Protein AF-A0A958IWB9-F1 (afdb_monomer)

Structure (mmCIF, N/CA/C/O backbone):
data_AF-A0A958IWB9-F1
#
_entry.id   AF-A0A958IWB9-F1
#
loop_
_atom_site.group_PDB
_atom_site.id
_atom_site.type_symbol
_atom_site.label_atom_id
_atom_site.label_alt_id
_atom_site.label_comp_id
_atom_site.label_asym_id
_atom_site.label_entity_id
_atom_site.label_seq_id
_atom_site.pdbx_PDB_ins_code
_atom_site.Cartn_x
_atom_site.Cartn_y
_atom_site.Cartn_z
_atom_site.occupancy
_atom_site.B_iso_or_equiv
_atom_site.auth_seq_id
_atom_site.auth_comp_id
_atom_site.auth_asym_id
_atom_site.auth_atom_id
_atom_site.pdbx_PDB_model_num
ATOM 1 N N . MET A 1 1 ? 7.717 -2.283 25.792 1.00 65.19 1 MET A N 1
ATOM 2 C CA . MET A 1 1 ? 6.869 -2.084 24.599 1.00 65.19 1 MET A CA 1
ATOM 3 C C . MET A 1 1 ? 7.085 -0.642 24.181 1.00 65.19 1 MET A C 1
ATOM 5 O O . MET A 1 1 ? 7.100 0.193 25.074 1.00 65.19 1 MET A O 1
ATOM 9 N N . ARG A 1 2 ? 7.422 -0.373 22.916 1.00 82.81 2 ARG A N 1
ATOM 10 C CA . ARG A 1 2 ? 7.610 0.998 22.418 1.00 82.81 2 ARG A CA 1
ATOM 11 C C . ARG A 1 2 ? 6.260 1.509 21.929 1.00 82.81 2 ARG A C 1
ATOM 13 O O . ARG A 1 2 ? 5.581 0.776 21.211 1.00 82.81 2 ARG A O 1
ATOM 20 N N . ASP A 1 3 ? 5.914 2.727 22.316 1.00 85.62 3 ASP A N 1
ATOM 21 C CA . ASP A 1 3 ? 4.745 3.428 21.796 1.00 85.62 3 ASP A CA 1
ATOM 22 C C . ASP A 1 3 ? 5.105 4.096 20.464 1.00 85.62 3 ASP A C 1
ATOM 24 O O . ASP A 1 3 ? 6.239 4.537 20.276 1.00 85.62 3 ASP A O 1
ATOM 28 N N . PHE A 1 4 ? 4.152 4.110 19.533 1.00 86.44 4 PHE A N 1
ATOM 29 C CA . PHE A 1 4 ? 4.299 4.729 18.217 1.00 86.44 4 PHE A CA 1
ATOM 30 C C . PHE A 1 4 ? 3.478 6.021 18.175 1.00 86.44 4 PHE A C 1
ATOM 32 O O . PHE A 1 4 ? 2.294 6.022 18.525 1.00 86.44 4 PHE A O 1
ATOM 39 N N . GLU A 1 5 ? 4.077 7.102 17.692 1.00 87.50 5 GLU A N 1
ATOM 40 C CA . GLU A 1 5 ? 3.486 8.435 17.617 1.00 87.50 5 GLU A CA 1
ATOM 41 C C . GLU A 1 5 ? 3.018 8.768 16.188 1.00 87.50 5 GLU A C 1
ATOM 43 O O . GLU A 1 5 ? 3.758 8.639 15.208 1.00 87.50 5 GLU A O 1
ATOM 48 N N . LEU A 1 6 ? 1.763 9.217 16.053 1.00 84.81 6 LEU A N 1
ATOM 49 C CA . LEU A 1 6 ? 1.197 9.641 14.768 1.00 84.81 6 LEU A CA 1
ATOM 50 C C . LEU A 1 6 ? 1.932 10.885 14.249 1.00 84.81 6 LEU A C 1
ATOM 52 O O . LEU A 1 6 ? 2.032 11.890 14.946 1.00 84.81 6 LEU A O 1
ATOM 56 N N . GLY A 1 7 ? 2.381 10.839 12.997 1.00 84.19 7 GLY A N 1
ATOM 57 C CA . GLY A 1 7 ? 3.139 11.914 12.354 1.00 84.19 7 GLY A CA 1
ATOM 58 C C . GLY A 1 7 ? 4.653 11.818 12.552 1.00 84.19 7 GLY A C 1
ATOM 59 O O . GLY A 1 7 ? 5.385 12.425 11.769 1.00 84.19 7 GLY A O 1
ATOM 60 N N . GLU A 1 8 ? 5.119 11.025 13.521 1.00 86.31 8 GLU A N 1
ATOM 61 C CA . GLU A 1 8 ? 6.544 10.782 13.773 1.00 86.31 8 GLU A CA 1
ATOM 62 C C . GLU A 1 8 ? 6.952 9.352 13.406 1.00 86.31 8 GLU A C 1
ATOM 64 O O . GLU A 1 8 ? 7.858 9.185 12.593 1.00 86.31 8 GLU A O 1
ATOM 69 N N . ASP A 1 9 ? 6.254 8.327 13.901 1.00 87.75 9 ASP A N 1
ATOM 70 C CA . ASP A 1 9 ? 6.571 6.925 13.596 1.00 87.75 9 ASP A CA 1
ATOM 71 C C . ASP A 1 9 ? 5.682 6.324 12.493 1.00 87.75 9 ASP A C 1
ATOM 73 O O . ASP A 1 9 ? 6.069 5.356 11.837 1.00 87.75 9 ASP A O 1
ATOM 77 N N . TYR A 1 10 ? 4.483 6.869 12.270 1.00 87.75 10 TYR A N 1
ATOM 78 C CA . TYR A 1 10 ? 3.579 6.415 11.209 1.00 87.75 10 TYR A CA 1
ATOM 79 C C . TYR A 1 10 ? 2.617 7.509 10.739 1.00 87.75 10 TYR A C 1
ATOM 81 O O . TYR A 1 10 ? 2.335 8.475 11.447 1.00 87.75 10 TYR A O 1
ATOM 89 N N . LEU A 1 11 ? 2.086 7.333 9.532 1.00 86.69 11 LEU A N 1
ATOM 90 C CA . LEU A 1 11 ? 1.002 8.122 8.954 1.00 86.69 11 LEU A CA 1
ATOM 91 C C . LEU A 1 11 ? -0.230 7.241 8.764 1.00 86.69 11 LEU A C 1
ATOM 93 O O . LEU A 1 11 ? -0.119 6.038 8.530 1.00 86.69 11 LEU A O 1
ATOM 97 N N . LEU A 1 12 ? -1.407 7.854 8.845 1.00 82.25 12 LEU A N 1
ATOM 98 C CA . LEU A 1 12 ? -2.696 7.202 8.651 1.00 82.25 12 LEU A CA 1
ATOM 99 C C . LEU A 1 12 ? -3.375 7.828 7.431 1.00 82.25 12 LEU A C 1
ATOM 101 O O . LEU A 1 12 ? -3.610 9.036 7.431 1.00 82.25 12 LEU A O 1
ATOM 105 N N . PHE A 1 13 ? -3.712 7.029 6.420 1.00 71.00 13 PHE A N 1
ATOM 106 C CA . PHE A 1 13 ? -4.589 7.481 5.338 1.00 71.00 13 PHE A CA 1
ATOM 107 C C . PHE A 1 13 ? -6.010 7.576 5.906 1.00 71.00 13 PHE A C 1
ATOM 109 O O . PHE A 1 13 ? -6.639 6.562 6.223 1.00 71.00 13 PHE A O 1
ATOM 116 N N . LYS A 1 14 ? -6.496 8.803 6.115 1.00 60.31 14 LYS A N 1
ATOM 117 C CA . LYS A 1 14 ? -7.750 9.095 6.823 1.00 60.31 14 LYS A CA 1
ATOM 118 C C . LYS A 1 14 ? -8.952 8.995 5.882 1.00 60.31 14 LYS A C 1
ATOM 120 O O . LYS A 1 14 ? -9.718 9.942 5.745 1.00 60.31 14 LYS A O 1
ATOM 125 N N . SER A 1 15 ? -9.181 7.826 5.295 1.00 54.03 15 SER A N 1
ATOM 126 C CA . SER A 1 15 ? -10.362 7.610 4.453 1.00 54.03 15 SER A CA 1
ATOM 127 C C . SER A 1 15 ? -11.529 6.986 5.231 1.00 54.03 15 SER A C 1
ATOM 129 O O . SER A 1 15 ? -12.014 5.924 4.859 1.00 54.03 15 SER A O 1
ATOM 131 N N . GLY A 1 16 ? -12.027 7.645 6.290 1.00 53.59 16 GLY A N 1
ATOM 132 C CA . GLY A 1 16 ? -13.349 7.331 6.860 1.00 53.59 16 GLY A CA 1
ATOM 133 C C . GLY A 1 16 ? -13.518 7.404 8.383 1.00 53.59 16 GLY A C 1
ATOM 134 O O . GLY A 1 16 ? -12.778 8.097 9.078 1.00 53.59 16 GLY A O 1
ATOM 135 N N . ALA A 1 17 ? -14.575 6.747 8.885 1.00 52.69 17 ALA A N 1
ATOM 136 C CA . ALA A 1 17 ? -14.972 6.749 10.298 1.00 52.69 17 ALA A CA 1
ATOM 137 C C . ALA A 1 17 ? -13.906 6.102 11.200 1.00 52.69 17 ALA A C 1
ATOM 139 O O . ALA A 1 17 ? -13.090 5.312 10.732 1.00 52.69 17 ALA A O 1
ATOM 140 N N . GLN A 1 18 ? -13.938 6.423 12.501 1.00 55.22 18 GLN A N 1
ATOM 141 C CA . GLN A 1 18 ? -12.989 5.923 13.501 1.00 55.22 18 GLN A CA 1
ATOM 142 C C . GLN A 1 18 ? -12.733 4.419 13.336 1.00 55.22 18 GLN A C 1
ATOM 144 O O . GLN A 1 18 ? -13.608 3.592 13.596 1.00 55.22 18 GLN A O 1
ATOM 149 N N . THR A 1 19 ? -11.512 4.065 12.937 1.00 59.72 19 THR A N 1
ATOM 150 C CA . THR A 1 19 ? -11.104 2.670 12.804 1.0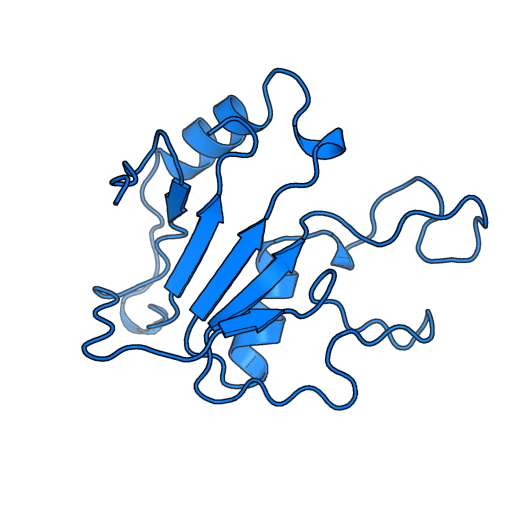0 59.72 19 THR A CA 1
ATOM 151 C C . THR A 1 19 ? -10.755 2.121 14.179 1.00 59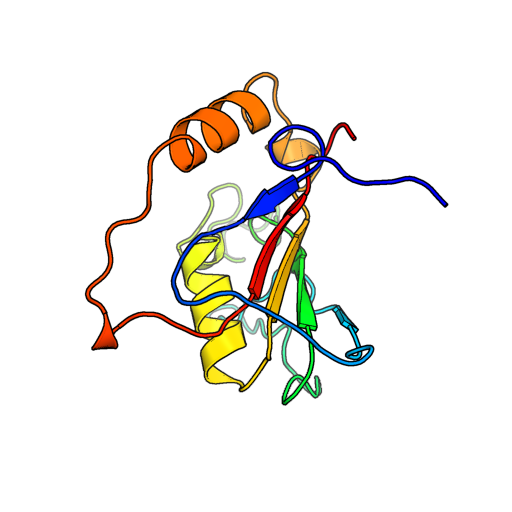.72 19 THR A C 1
ATOM 153 O O . THR A 1 19 ? -9.612 2.163 14.627 1.00 59.72 19 THR A O 1
ATOM 156 N N . TYR A 1 20 ? -11.772 1.651 14.895 1.00 65.44 20 TYR A N 1
ATOM 157 C CA . TYR A 1 20 ? -11.582 0.885 16.116 1.00 65.44 20 TYR A CA 1
ATOM 158 C C . TYR A 1 20 ? -11.583 -0.601 15.773 1.00 65.44 20 TYR A C 1
ATOM 160 O O . TYR A 1 20 ? -12.583 -1.137 15.300 1.00 65.44 20 TYR A O 1
ATOM 168 N N . VAL A 1 21 ? -10.455 -1.261 16.022 1.00 66.94 21 VAL A N 1
ATOM 169 C CA . VAL A 1 21 ? -10.337 -2.713 15.906 1.00 66.94 21 VAL A CA 1
ATOM 170 C C . VAL A 1 21 ? -10.389 -3.280 17.332 1.00 66.94 21 VAL A C 1
ATOM 172 O O . VAL A 1 21 ? -9.388 -3.221 18.045 1.00 66.94 21 VAL A O 1
ATOM 175 N N . PRO A 1 22 ? -11.552 -3.775 17.797 1.00 67.50 22 PRO A N 1
ATOM 176 C CA . PRO A 1 22 ? -11.782 -4.114 19.207 1.00 67.50 22 PRO A CA 1
ATOM 177 C C . PRO A 1 22 ? -11.006 -5.340 19.695 1.00 67.50 22 PRO A C 1
ATOM 179 O O . PRO A 1 22 ? -10.988 -5.623 20.892 1.00 67.50 22 PRO A O 1
ATOM 182 N N . GLN A 1 23 ? -10.430 -6.114 18.778 1.00 81.38 23 GLN A N 1
ATOM 183 C CA . GLN A 1 23 ? -9.782 -7.389 19.057 1.00 81.38 23 GLN A CA 1
ATOM 184 C C . GLN A 1 23 ? -8.509 -7.522 18.217 1.00 81.38 23 GLN A C 1
ATOM 186 O O . GLN A 1 23 ? -8.446 -6.945 17.133 1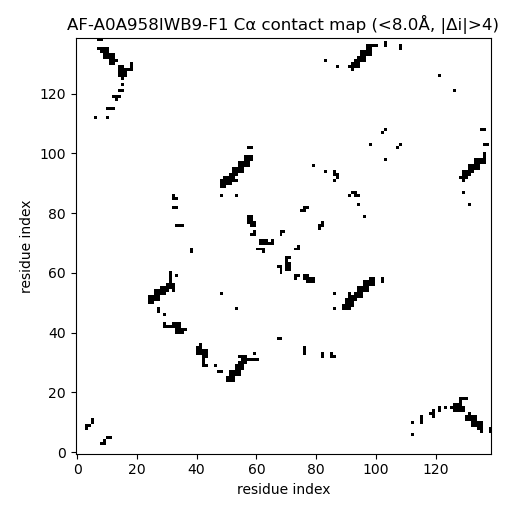.00 81.38 23 GLN A O 1
ATOM 191 N N . PRO A 1 24 ? -7.502 -8.289 18.665 1.00 87.12 24 PRO A N 1
ATOM 192 C CA . PRO A 1 24 ? -6.341 -8.588 17.838 1.00 87.12 24 PRO A CA 1
ATOM 193 C C . PRO A 1 24 ? -6.760 -9.206 16.499 1.00 87.12 24 PRO A C 1
ATOM 195 O O . PRO A 1 24 ? -7.470 -10.211 16.465 1.00 87.12 24 PRO A O 1
ATOM 198 N N . VAL A 1 25 ? -6.301 -8.611 15.400 1.00 88.69 25 VAL A N 1
ATOM 199 C CA . VAL A 1 25 ? -6.545 -9.098 14.038 1.00 88.69 25 VAL A CA 1
ATOM 200 C C . VAL A 1 25 ? -5.253 -9.709 13.495 1.00 88.69 25 VAL A C 1
ATOM 202 O O . VAL A 1 25 ? -4.184 -9.135 13.710 1.00 88.69 25 VAL A O 1
ATOM 205 N N . PRO A 1 26 ? -5.303 -10.856 12.794 1.00 94.50 26 PRO A N 1
ATOM 206 C CA . PRO A 1 26 ? -4.115 -11.430 12.179 1.00 94.50 26 PRO A CA 1
ATOM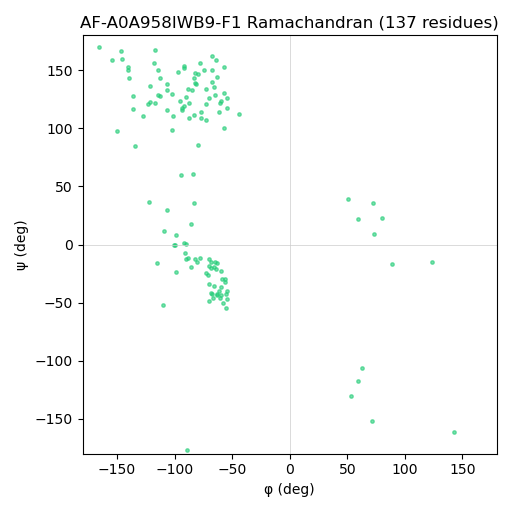 207 C C . PRO A 1 26 ? -3.523 -10.512 11.106 1.00 94.50 26 PRO A C 1
ATOM 209 O O . PRO A 1 26 ? -4.249 -9.883 10.334 1.00 94.50 26 PRO A O 1
ATOM 212 N N . LEU A 1 27 ? -2.195 -10.500 11.018 1.00 95.44 27 LEU A N 1
ATOM 213 C CA . LEU A 1 27 ? -1.463 -9.841 9.941 1.00 95.44 27 LEU A CA 1
ATOM 214 C C . LEU A 1 27 ? -1.089 -10.871 8.873 1.00 95.44 27 LEU A C 1
ATOM 216 O O . LEU A 1 27 ? -0.835 -12.038 9.179 1.00 95.44 27 LEU A O 1
ATOM 220 N N . VAL A 1 28 ? -1.031 -10.434 7.620 1.00 97.06 28 VAL A N 1
ATOM 221 C CA . VAL A 1 28 ? -0.560 -11.247 6.500 1.00 97.06 28 VAL A CA 1
ATOM 222 C C . VAL A 1 28 ? 0.360 -10.419 5.616 1.00 97.06 28 VAL A C 1
ATOM 224 O O . VAL A 1 28 ? 0.009 -9.314 5.217 1.00 97.06 28 VAL A O 1
ATOM 227 N N . PHE A 1 29 ? 1.550 -10.937 5.329 1.00 97.56 29 PHE A N 1
ATOM 228 C CA . PHE A 1 29 ? 2.518 -10.255 4.478 1.00 97.56 29 PHE A CA 1
ATOM 229 C C . PHE A 1 29 ? 2.311 -10.656 3.014 1.00 97.56 29 PHE A C 1
ATOM 231 O O . PHE A 1 29 ? 2.274 -11.845 2.707 1.00 97.56 29 PHE A O 1
ATOM 238 N N . ALA A 1 30 ? 2.165 -9.666 2.135 1.00 97.31 30 ALA A N 1
ATOM 239 C CA . ALA A 1 30 ? 1.821 -9.833 0.725 1.00 97.31 30 ALA A CA 1
ATOM 240 C C . ALA A 1 30 ? 2.881 -9.219 -0.202 1.00 97.31 30 ALA A C 1
ATOM 242 O O . ALA A 1 30 ? 2.524 -8.612 -1.202 1.00 97.31 30 ALA A O 1
ATOM 243 N N . GLY A 1 31 ? 4.172 -9.295 0.139 1.00 95.75 31 GLY A N 1
ATOM 244 C CA . GLY A 1 31 ? 5.240 -8.798 -0.737 1.00 95.75 31 GLY A CA 1
ATOM 245 C C . GLY A 1 31 ? 5.090 -7.307 -1.050 1.00 95.75 31 GLY A C 1
ATOM 246 O O . GLY A 1 31 ? 5.126 -6.477 -0.142 1.00 95.75 31 GLY A O 1
ATOM 247 N N . TYR A 1 32 ? 4.899 -6.967 -2.325 1.00 95.38 32 TYR A N 1
ATOM 248 C CA . TYR A 1 32 ? 4.623 -5.602 -2.786 1.00 95.38 32 TYR A CA 1
ATOM 249 C C . TYR A 1 32 ? 3.127 -5.270 -2.846 1.00 95.38 32 TYR A C 1
ATOM 251 O O . TYR A 1 32 ? 2.765 -4.114 -3.056 1.00 95.38 32 TYR A O 1
ATOM 259 N N . GLY A 1 33 ? 2.251 -6.248 -2.625 1.00 96.44 33 GLY A N 1
ATOM 260 C CA . GLY A 1 33 ? 0.805 -6.098 -2.673 1.00 96.44 33 GLY A CA 1
ATOM 261 C C . GLY A 1 33 ? 0.288 -5.937 -4.098 1.00 96.44 33 GLY A C 1
ATOM 262 O O . GLY A 1 33 ? -0.664 -5.186 -4.294 1.00 96.44 33 GLY A O 1
ATOM 263 N N . ILE A 1 34 ? 0.900 -6.611 -5.079 1.00 96.75 34 ILE A N 1
ATOM 264 C CA . ILE A 1 34 ? 0.623 -6.428 -6.512 1.00 96.75 34 ILE A CA 1
ATOM 265 C C . ILE A 1 34 ? -0.040 -7.668 -7.125 1.00 96.75 34 ILE A C 1
ATOM 267 O O . ILE A 1 34 ? 0.306 -8.807 -6.811 1.00 96.75 34 ILE A O 1
ATOM 271 N N . VAL A 1 35 ? -0.973 -7.430 -8.052 1.00 96.31 35 VAL A N 1
ATOM 272 C CA . VAL A 1 35 ? -1.430 -8.419 -9.038 1.00 96.31 35 VAL A CA 1
ATOM 273 C C . VAL A 1 35 ? -1.325 -7.794 -10.420 1.00 96.31 35 VAL A C 1
ATOM 275 O O . VAL A 1 35 ? -2.086 -6.881 -10.729 1.00 96.31 35 VAL A O 1
ATOM 278 N N . ALA A 1 36 ? -0.391 -8.302 -11.218 1.00 94.69 36 ALA A N 1
ATOM 279 C CA . ALA A 1 36 ? -0.082 -7.853 -12.566 1.00 94.69 36 ALA A CA 1
ATOM 280 C C . ALA A 1 36 ? 0.058 -9.080 -13.488 1.00 94.69 36 ALA A C 1
ATOM 282 O O . ALA A 1 36 ? 1.160 -9.615 -13.655 1.00 94.69 36 ALA A O 1
ATOM 283 N N . PRO A 1 37 ? -1.059 -9.595 -14.037 1.00 93.19 37 PRO A N 1
ATOM 284 C CA . PRO A 1 37 ? -1.055 -10.796 -14.873 1.00 93.19 37 PRO A CA 1
ATOM 285 C C . PRO A 1 37 ? -0.170 -10.673 -16.120 1.00 93.19 37 PRO A C 1
ATOM 287 O O . PRO A 1 37 ? 0.388 -11.666 -16.572 1.00 93.19 37 PRO A O 1
ATOM 290 N N . GLU A 1 38 ? -0.008 -9.463 -16.658 1.00 91.75 38 GLU A N 1
ATOM 291 C CA . GLU A 1 38 ? 0.876 -9.167 -17.788 1.00 91.75 38 GLU A CA 1
ATOM 292 C C . GLU A 1 38 ? 2.365 -9.400 -17.485 1.00 91.75 38 GLU A C 1
ATOM 294 O O . GLU 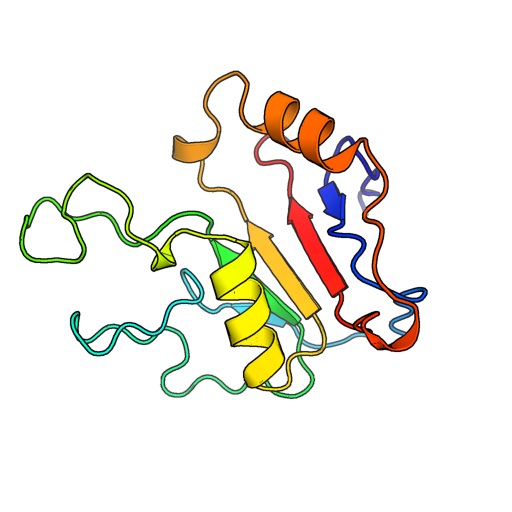A 1 38 ? 3.143 -9.603 -18.414 1.00 91.75 38 GLU A O 1
ATOM 299 N N . PHE A 1 39 ? 2.745 -9.417 -16.203 1.00 91.56 39 PHE A N 1
ATOM 300 C CA . PHE A 1 39 ? 4.101 -9.706 -15.730 1.00 91.56 39 PHE A CA 1
ATOM 301 C C . PHE A 1 39 ? 4.206 -11.068 -15.028 1.00 91.56 39 PHE A C 1
ATOM 303 O O . PHE A 1 39 ? 5.208 -11.326 -14.366 1.00 91.56 39 PHE A O 1
ATOM 310 N N . ASP A 1 40 ? 3.175 -11.918 -15.132 1.00 92.25 40 ASP A N 1
ATOM 311 C CA . ASP A 1 40 ? 3.075 -13.192 -14.400 1.00 92.25 40 ASP A CA 1
ATOM 312 C C . ASP A 1 40 ? 3.325 -13.023 -12.886 1.00 92.25 40 ASP A C 1
ATOM 314 O O . ASP A 1 40 ? 4.000 -13.818 -12.231 1.00 92.25 40 ASP A O 1
ATOM 318 N N . TYR A 1 41 ? 2.809 -11.925 -12.320 1.00 94.44 41 TYR A N 1
ATOM 319 C CA . TYR A 1 41 ? 3.094 -11.520 -10.947 1.00 94.44 41 TYR A CA 1
ATOM 320 C C . TYR A 1 41 ? 1.818 -11.427 -10.108 1.00 94.44 41 TYR A C 1
ATOM 322 O O . TYR A 1 41 ? 0.892 -10.675 -10.423 1.00 94.44 41 TYR A O 1
ATOM 330 N N . ASN A 1 42 ? 1.760 -12.169 -9.002 1.00 96.50 42 ASN A N 1
ATOM 331 C CA . ASN A 1 42 ? 0.619 -12.156 -8.089 1.00 96.50 42 ASN A CA 1
ATOM 332 C C . ASN A 1 42 ? 1.051 -12.453 -6.646 1.00 96.50 42 ASN A C 1
ATOM 334 O O . ASN A 1 42 ? 1.133 -13.611 -6.239 1.00 96.50 42 ASN A O 1
ATOM 338 N N . ASP A 1 43 ? 1.238 -11.404 -5.845 1.00 97.62 43 ASP A N 1
ATOM 339 C CA . ASP A 1 43 ? 1.577 -11.522 -4.418 1.00 97.62 43 ASP A CA 1
ATOM 340 C C . ASP A 1 43 ? 0.458 -12.149 -3.571 1.00 97.62 43 ASP A C 1
ATOM 342 O O . ASP A 1 43 ? 0.685 -12.618 -2.457 1.00 97.62 43 ASP A O 1
ATOM 346 N N . TYR A 1 44 ? -0.773 -12.140 -4.081 1.00 96.94 44 TYR A N 1
ATOM 347 C CA . TYR A 1 44 ? -1.933 -12.702 -3.396 1.00 96.94 44 TYR A CA 1
ATOM 348 C C . TYR A 1 44 ? -2.183 -14.164 -3.777 1.00 96.94 44 TYR A C 1
ATOM 350 O O . TYR A 1 44 ? -3.156 -14.766 -3.310 1.00 96.94 44 TYR A O 1
ATOM 358 N N . GLN A 1 45 ? -1.340 -14.753 -4.630 1.00 95.81 45 GLN A N 1
ATOM 359 C CA . GLN A 1 45 ? -1.475 -16.145 -5.029 1.00 95.81 45 GLN A CA 1
ATOM 360 C C . GLN A 1 45 ? -1.370 -17.045 -3.793 1.00 95.81 45 GLN A C 1
ATOM 362 O O . GLN A 1 45 ? -0.375 -17.032 -3.074 1.00 95.81 45 GLN A O 1
ATOM 367 N N . ASN A 1 46 ? -2.412 -17.843 -3.551 1.00 94.25 46 ASN A N 1
ATOM 368 C CA . ASN A 1 46 ? -2.522 -18.731 -2.387 1.00 94.25 46 ASN A CA 1
ATOM 369 C C . ASN A 1 46 ? -2.468 -18.005 -1.022 1.00 94.25 46 ASN A C 1
ATOM 371 O O . ASN A 1 46 ? -2.170 -18.632 -0.004 1.00 94.25 46 ASN A O 1
ATOM 375 N N . LEU A 1 47 ? -2.785 -16.704 -0.979 1.00 96.00 47 LEU A N 1
ATOM 376 C CA . LEU A 1 47 ? -2.760 -15.894 0.237 1.00 96.00 47 LEU A CA 1
ATOM 377 C C . LEU A 1 47 ? -4.179 -15.584 0.734 1.00 96.00 47 LEU A C 1
ATOM 379 O O . LEU A 1 47 ? -4.945 -14.871 0.088 1.00 96.00 47 LEU A O 1
ATOM 383 N N . ALA A 1 48 ? -4.534 -16.088 1.918 1.00 95.25 48 ALA A N 1
ATOM 384 C CA . ALA A 1 48 ? -5.820 -15.793 2.550 1.00 95.25 48 ALA A CA 1
ATOM 385 C C . ALA A 1 48 ? -5.765 -14.452 3.299 1.00 95.25 48 ALA A C 1
ATOM 387 O O . ALA A 1 48 ? -5.099 -14.361 4.338 1.00 95.25 48 ALA A O 1
ATOM 388 N N . VAL A 1 49 ? -6.481 -13.443 2.796 1.00 95.62 49 VAL A N 1
ATOM 389 C CA . VAL A 1 49 ? -6.435 -12.053 3.298 1.00 95.62 49 VAL A CA 1
ATOM 390 C C . VAL A 1 49 ? -7.739 -11.546 3.914 1.00 95.62 49 VAL A C 1
ATOM 392 O O . VAL A 1 49 ? -7.717 -10.549 4.634 1.00 95.62 49 VAL A O 1
ATOM 395 N N . GLU A 1 50 ? -8.855 -12.228 3.664 1.00 94.25 50 GLU A N 1
ATOM 396 C CA . GLU A 1 50 ? -10.162 -11.844 4.194 1.00 94.25 50 GLU A CA 1
ATOM 397 C C . GLU A 1 50 ? -10.129 -11.770 5.726 1.00 94.25 50 GLU A C 1
ATOM 399 O O . GLU A 1 50 ? -9.619 -12.674 6.397 1.00 94.25 50 GLU A O 1
ATOM 404 N N . GLY A 1 51 ? -10.629 -10.667 6.284 1.00 91.44 51 GLY A N 1
ATOM 405 C CA . GLY A 1 51 ? -10.670 -10.462 7.731 1.00 91.44 51 GLY A CA 1
ATOM 406 C C . GLY A 1 51 ? -9.312 -10.157 8.379 1.00 91.44 51 GLY A C 1
ATOM 407 O O . GLY A 1 51 ? -9.221 -10.170 9.604 1.00 91.44 51 GLY A O 1
ATOM 408 N N . LYS A 1 52 ? -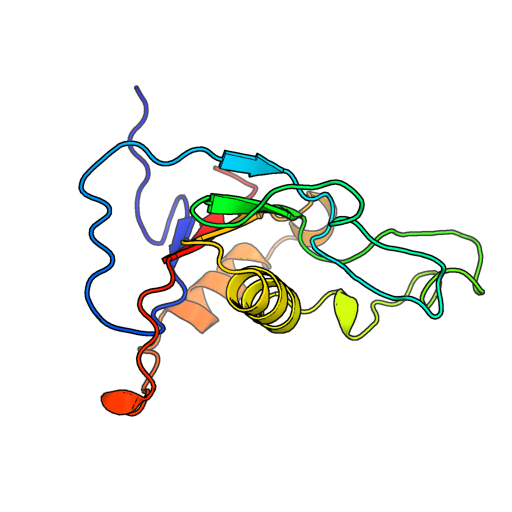8.249 -9.910 7.600 1.00 94.19 52 LYS A N 1
ATOM 409 C CA . LYS A 1 52 ? -6.882 -9.675 8.106 1.00 94.19 52 LYS A CA 1
ATOM 410 C C . LYS A 1 52 ? -6.368 -8.278 7.782 1.00 94.19 52 LYS A C 1
ATOM 412 O O . LYS A 1 52 ? -6.933 -7.571 6.950 1.00 94.19 52 LYS A O 1
ATOM 417 N N . ILE A 1 53 ? -5.264 -7.897 8.420 1.00 93.31 53 ILE A N 1
ATOM 418 C CA . ILE A 1 53 ? -4.481 -6.716 8.047 1.00 93.31 53 ILE A CA 1
ATOM 419 C C . ILE A 1 53 ? -3.394 -7.154 7.064 1.00 93.31 53 ILE A C 1
ATOM 421 O O . ILE A 1 53 ? -2.547 -7.984 7.398 1.00 93.31 53 ILE A O 1
ATOM 425 N N . VAL A 1 54 ? -3.413 -6.607 5.851 1.00 96.62 54 VAL A N 1
ATOM 426 C CA . VAL A 1 54 ? -2.398 -6.900 4.831 1.00 96.62 54 VAL A CA 1
ATOM 427 C C . VAL A 1 54 ? -1.189 -5.995 5.034 1.00 96.62 54 VAL A C 1
ATOM 429 O O . VAL A 1 54 ? -1.329 -4.793 5.191 1.00 96.62 54 VAL A O 1
ATOM 432 N N . VAL A 1 55 ? 0.011 -6.550 4.999 1.00 96.75 55 VAL A N 1
ATOM 433 C CA . VAL A 1 55 ? 1.266 -5.805 5.098 1.00 96.75 55 VAL A CA 1
ATOM 434 C C . VAL A 1 55 ? 2.012 -5.946 3.777 1.00 96.75 55 VAL A C 1
ATOM 436 O O . VAL A 1 55 ? 2.189 -7.066 3.300 1.00 96.75 55 VAL A O 1
ATOM 439 N N . TYR A 1 56 ? 2.444 -4.839 3.179 1.00 96.50 56 TYR A N 1
ATOM 440 C CA . TYR A 1 56 ? 3.169 -4.841 1.906 1.00 96.50 56 TYR A CA 1
ATOM 441 C C . TYR A 1 56 ? 4.220 -3.729 1.833 1.00 96.50 56 TYR A C 1
ATOM 443 O O . TYR A 1 56 ? 4.148 -2.731 2.550 1.00 96.50 56 TYR A O 1
ATOM 451 N N . PHE A 1 57 ? 5.195 -3.887 0.944 1.00 94.31 57 PHE A N 1
ATOM 452 C CA . PHE A 1 57 ? 6.214 -2.880 0.667 1.00 94.31 57 PHE A CA 1
ATOM 453 C C . PHE A 1 57 ? 5.703 -1.740 -0.227 1.00 94.31 57 PHE A C 1
ATOM 455 O O . PHE A 1 57 ? 4.758 -1.897 -1.006 1.00 94.31 57 PHE A O 1
ATOM 462 N N . SER A 1 58 ? 6.352 -0.575 -0.147 1.00 90.50 58 SER A N 1
ATOM 463 C CA . SER A 1 58 ? 6.242 0.490 -1.157 1.00 90.50 58 SER A CA 1
ATOM 464 C C . SER A 1 58 ? 6.875 0.080 -2.494 1.00 90.50 58 SER A C 1
ATOM 466 O O . SER A 1 58 ? 7.715 -0.814 -2.524 1.00 90.50 58 SER A O 1
ATOM 468 N N . GLY A 1 59 ? 6.540 0.779 -3.584 1.00 90.56 59 GLY A N 1
ATOM 469 C CA . GLY A 1 59 ? 7.185 0.569 -4.888 1.00 90.56 59 GLY A CA 1
ATOM 470 C C . GLY A 1 59 ? 6.797 -0.755 -5.546 1.00 90.56 59 GLY A C 1
ATOM 471 O O . GLY A 1 59 ? 5.719 -1.285 -5.299 1.00 90.56 59 GLY A O 1
ATOM 472 N N . GLU A 1 60 ? 7.662 -1.323 -6.365 1.00 92.19 60 GLU A N 1
ATOM 473 C CA . GLU A 1 60 ? 7.414 -2.598 -7.041 1.00 92.19 60 GLU A CA 1
ATOM 474 C C . GLU A 1 60 ? 8.723 -3.387 -7.208 1.00 92.19 60 GLU A C 1
ATOM 476 O O . GLU A 1 60 ? 9.802 -2.827 -6.974 1.00 92.19 60 GLU A O 1
ATOM 481 N N . PRO A 1 61 ? 8.658 -4.685 -7.556 1.00 89.31 61 PRO A N 1
ATOM 482 C CA . PRO A 1 61 ? 9.842 -5.490 -7.819 1.00 89.31 61 PRO A CA 1
ATOM 483 C C . PRO A 1 61 ? 10.750 -4.846 -8.875 1.00 89.31 61 PRO A C 1
ATOM 485 O O . PRO A 1 61 ? 10.367 -4.693 -10.033 1.00 89.31 61 PRO A O 1
ATOM 488 N N . ARG A 1 62 ? 11.979 -4.496 -8.488 1.00 82.81 62 ARG A N 1
ATOM 489 C CA . ARG A 1 62 ? 12.989 -3.973 -9.416 1.00 82.81 62 ARG A CA 1
ATOM 490 C C . ARG A 1 62 ? 13.686 -5.111 -10.148 1.00 82.81 62 ARG A C 1
ATOM 492 O O . ARG A 1 62 ? 14.068 -6.107 -9.536 1.00 82.81 62 ARG A O 1
ATOM 499 N N . SER A 1 63 ? 13.920 -4.929 -11.444 1.00 81.25 63 SER A N 1
ATOM 500 C CA . SER A 1 63 ? 14.718 -5.851 -12.250 1.00 81.25 63 SER A CA 1
ATOM 501 C C . SER A 1 63 ? 15.602 -5.096 -13.235 1.00 81.25 63 SER A C 1
ATOM 503 O O . SER A 1 63 ? 15.255 -4.021 -13.717 1.00 81.25 63 SER A O 1
ATOM 505 N N . ASN A 1 64 ? 16.752 -5.692 -13.551 1.00 79.69 64 ASN A N 1
ATOM 506 C CA . ASN A 1 64 ? 17.606 -5.232 -14.646 1.00 79.69 64 ASN A CA 1
ATOM 507 C C . ASN A 1 64 ? 17.072 -5.671 -16.017 1.00 79.69 64 ASN A C 1
ATOM 509 O O . ASN A 1 64 ? 17.583 -5.211 -17.035 1.00 79.69 64 ASN A O 1
ATOM 513 N N . ASP A 1 65 ? 16.089 -6.575 -16.046 1.00 83.56 65 ASP A N 1
ATOM 514 C CA . ASP A 1 65 ? 15.374 -6.951 -17.259 1.00 83.56 65 ASP A CA 1
ATOM 515 C C . ASP A 1 65 ? 14.359 -5.853 -17.618 1.00 83.56 65 ASP A C 1
ATOM 517 O O . ASP A 1 65 ? 13.391 -5.662 -16.878 1.00 83.56 65 ASP A O 1
ATOM 521 N N . PRO A 1 66 ? 14.529 -5.143 -18.748 1.00 81.00 66 PRO A N 1
ATOM 522 C CA . PRO A 1 66 ? 13.586 -4.116 -19.180 1.00 81.00 66 PRO A CA 1
ATOM 523 C C . PRO A 1 66 ? 12.185 -4.656 -19.500 1.00 81.00 66 PRO A C 1
ATOM 525 O O . PRO A 1 66 ? 11.261 -3.860 -19.637 1.00 81.00 66 PRO A O 1
ATOM 528 N N . GLN A 1 67 ? 12.030 -5.975 -19.675 1.00 82.38 67 GLN A N 1
ATOM 529 C CA . GLN A 1 67 ? 10.745 -6.627 -19.942 1.00 82.38 67 GLN A CA 1
ATOM 530 C C . GLN A 1 67 ? 9.992 -7.018 -18.666 1.00 82.38 67 GLN A C 1
ATOM 532 O O . GLN A 1 67 ? 8.815 -7.372 -18.735 1.00 82.38 67 GLN A O 1
ATOM 537 N N . TYR A 1 68 ? 10.650 -6.959 -17.508 1.00 84.81 68 TYR A N 1
ATOM 538 C CA . TYR A 1 68 ? 10.027 -7.222 -16.222 1.00 84.81 68 TYR A CA 1
ATOM 539 C C . TYR A 1 68 ? 9.547 -5.902 -15.613 1.00 84.81 68 TYR A C 1
ATOM 541 O O . TYR A 1 68 ? 10.355 -5.015 -15.327 1.00 84.81 68 TYR A O 1
ATOM 549 N N . PHE A 1 69 ? 8.230 -5.758 -15.440 1.00 88.00 69 PHE A N 1
ATOM 550 C CA . PHE A 1 69 ? 7.594 -4.472 -15.128 1.00 88.00 69 PHE A CA 1
ATOM 551 C C . PHE A 1 69 ? 7.999 -3.389 -16.150 1.00 88.00 69 PHE A C 1
ATOM 553 O O . PHE A 1 69 ? 7.911 -3.617 -17.356 1.00 88.00 69 PHE A O 1
ATOM 560 N N . ALA A 1 70 ? 8.441 -2.215 -15.693 1.00 81.50 70 ALA A N 1
ATOM 561 C CA . ALA A 1 70 ? 9.057 -1.181 -16.526 1.00 81.50 70 ALA A CA 1
ATOM 562 C C . ALA A 1 70 ? 10.582 -1.095 -16.298 1.00 81.50 70 ALA A C 1
ATOM 564 O O . ALA A 1 70 ? 11.193 -0.028 -16.436 1.00 81.50 70 ALA A O 1
ATOM 565 N N . GLY A 1 71 ? 11.210 -2.224 -15.942 1.00 80.31 71 GLY A N 1
ATOM 566 C CA . GLY A 1 71 ? 12.632 -2.324 -15.631 1.00 80.31 71 GLY A CA 1
ATOM 567 C C . GLY A 1 71 ? 13.013 -1.482 -14.411 1.00 80.31 71 GLY A C 1
ATOM 568 O O . GLY A 1 71 ? 12.723 -1.840 -13.272 1.00 80.31 71 GLY A O 1
ATOM 569 N N . GLY A 1 72 ? 13.691 -0.356 -14.656 1.00 73.44 72 GLY A N 1
ATOM 570 C CA . GLY A 1 72 ? 14.123 0.577 -13.609 1.00 73.44 72 GLY A CA 1
ATOM 571 C C . GLY A 1 72 ? 13.117 1.684 -13.269 1.00 73.44 72 GLY A C 1
ATOM 572 O O . GLY A 1 72 ? 13.315 2.386 -12.276 1.00 73.44 72 GLY A O 1
ATOM 573 N N . ALA A 1 73 ? 12.075 1.869 -14.085 1.00 79.62 73 ALA A N 1
ATOM 574 C CA . ALA A 1 73 ? 11.002 2.825 -13.822 1.00 79.62 73 ALA A CA 1
ATOM 575 C C . ALA A 1 73 ? 9.850 2.151 -13.066 1.00 79.62 73 ALA A C 1
ATOM 577 O O . ALA A 1 73 ? 9.626 0.957 -13.229 1.00 79.62 73 ALA A O 1
ATOM 578 N N . GLU A 1 74 ? 9.110 2.925 -12.269 1.00 84.12 74 GLU A N 1
ATOM 579 C CA . GLU A 1 74 ? 7.910 2.431 -11.591 1.00 84.12 74 GLU A CA 1
ATOM 580 C C . GLU A 1 74 ? 6.697 2.436 -12.533 1.00 84.12 74 GLU A C 1
ATOM 582 O O . GLU A 1 74 ? 6.466 3.394 -13.278 1.00 84.12 74 GLU A O 1
ATOM 587 N N . THR A 1 75 ? 5.891 1.379 -12.473 1.00 88.56 75 THR A N 1
ATOM 588 C CA . THR A 1 75 ? 4.581 1.298 -13.117 1.00 88.56 75 THR A CA 1
ATOM 589 C C . THR A 1 75 ? 3.470 1.820 -12.199 1.00 88.56 75 THR A C 1
ATOM 591 O O . THR A 1 75 ? 3.685 2.258 -11.068 1.00 88.56 75 THR A O 1
ATOM 594 N N . ILE A 1 76 ? 2.222 1.728 -12.669 1.00 88.19 76 ILE A N 1
ATOM 595 C CA . ILE A 1 76 ? 1.040 2.023 -11.853 1.00 88.19 76 ILE A CA 1
ATOM 596 C C . ILE A 1 76 ? 0.934 1.126 -10.607 1.00 88.19 76 ILE A C 1
ATOM 598 O O . ILE A 1 76 ? 0.310 1.524 -9.622 1.00 88.19 76 ILE A O 1
ATOM 602 N N . TYR A 1 77 ? 1.559 -0.057 -10.614 1.00 92.00 77 TYR A N 1
ATOM 603 C CA . TYR A 1 77 ? 1.516 -0.996 -9.495 1.00 92.00 77 TYR A CA 1
ATOM 604 C C . TYR A 1 77 ? 2.304 -0.517 -8.267 1.00 92.00 77 TYR A C 1
ATOM 606 O O . TYR A 1 77 ? 2.012 -0.959 -7.154 1.00 92.00 77 TYR A O 1
ATOM 614 N N . ALA A 1 78 ? 3.222 0.440 -8.427 1.00 90.12 78 ALA A N 1
ATOM 615 C CA . ALA A 1 78 ? 3.929 1.072 -7.317 1.00 90.12 78 ALA A CA 1
ATOM 616 C C . ALA A 1 78 ? 3.030 1.961 -6.427 1.00 90.12 78 ALA A C 1
ATOM 618 O O . ALA A 1 78 ? 3.380 2.207 -5.267 1.00 90.12 78 ALA A O 1
ATOM 619 N N . SER A 1 79 ? 1.865 2.408 -6.927 1.00 89.25 79 SER A N 1
ATOM 620 C CA . SER A 1 79 ? 0.949 3.316 -6.214 1.00 89.25 79 SER A CA 1
ATOM 621 C C . SER A 1 79 ? 0.451 2.719 -4.882 1.00 89.25 79 SER A C 1
ATOM 623 O O . SER A 1 79 ? -0.181 1.655 -4.872 1.00 89.25 79 SER A O 1
ATOM 625 N N . PRO A 1 80 ? 0.661 3.415 -3.744 1.00 87.69 80 PRO A N 1
ATOM 626 C CA . PRO A 1 80 ? 0.082 3.042 -2.452 1.00 87.69 80 PRO A CA 1
ATOM 627 C C . PRO A 1 80 ? -1.443 2.884 -2.483 1.00 87.69 80 PRO A C 1
ATOM 629 O O . PRO A 1 80 ? -1.988 1.958 -1.878 1.00 87.69 80 PRO A O 1
ATOM 632 N N . GLU A 1 81 ? -2.132 3.765 -3.206 1.00 85.81 81 GLU A N 1
ATOM 633 C CA . GLU A 1 81 ? -3.589 3.796 -3.331 1.00 85.81 81 GLU A CA 1
ATOM 634 C C . GLU A 1 81 ? -4.099 2.585 -4.115 1.00 85.81 81 GLU A C 1
ATOM 636 O O . GLU A 1 81 ? -5.098 1.972 -3.728 1.00 85.81 81 GLU A O 1
ATOM 641 N N . ALA A 1 82 ? -3.410 2.210 -5.199 1.00 90.12 82 ALA A N 1
ATOM 642 C CA . ALA A 1 82 ? -3.744 1.026 -5.984 1.00 90.12 82 ALA A CA 1
ATOM 643 C C . ALA A 1 82 ? -3.656 -0.245 -5.125 1.00 90.12 82 ALA A C 1
ATOM 645 O O . ALA A 1 82 ? -4.596 -1.043 -5.098 1.00 90.12 82 ALA A O 1
ATOM 646 N N . LYS A 1 83 ? -2.579 -0.391 -4.345 1.00 93.06 83 LYS A N 1
ATOM 647 C CA . LYS A 1 83 ? -2.379 -1.522 -3.423 1.00 93.06 83 LYS A CA 1
ATOM 648 C C . LYS A 1 83 ? -3.427 -1.569 -2.320 1.00 93.06 83 LYS A C 1
ATOM 650 O O . LYS A 1 83 ? -3.977 -2.631 -2.034 1.00 93.06 83 LYS A O 1
ATOM 655 N N . ALA A 1 84 ? -3.749 -0.414 -1.740 1.00 90.38 84 ALA A N 1
ATOM 656 C CA . ALA A 1 84 ? -4.793 -0.294 -0.732 1.00 90.38 84 ALA A CA 1
ATOM 657 C C . ALA A 1 84 ? -6.147 -0.772 -1.271 1.00 90.38 84 ALA A C 1
ATOM 659 O O . ALA A 1 84 ? -6.793 -1.625 -0.667 1.00 90.38 84 ALA A O 1
ATOM 660 N N . ARG A 1 85 ? -6.550 -0.277 -2.450 1.00 89.50 85 ARG A N 1
ATOM 661 C CA . ARG A 1 85 ? -7.794 -0.690 -3.122 1.00 89.50 85 ARG A CA 1
ATOM 662 C C . ARG A 1 85 ? -7.808 -2.182 -3.436 1.00 89.50 85 ARG A C 1
ATOM 664 O O . ARG A 1 85 ? -8.854 -2.815 -3.328 1.00 89.50 85 ARG A O 1
ATOM 671 N N . LEU A 1 86 ? -6.659 -2.739 -3.805 1.00 93.25 86 LEU A N 1
ATOM 672 C CA . LEU A 1 86 ? -6.498 -4.153 -4.122 1.00 93.25 86 LEU A CA 1
ATOM 673 C C . LEU A 1 86 ? -6.602 -5.062 -2.885 1.00 93.25 86 LEU A C 1
ATOM 675 O O . LEU A 1 86 ? -7.114 -6.179 -2.986 1.00 93.25 86 LEU A O 1
ATOM 679 N N . ALA A 1 87 ? -6.136 -4.588 -1.728 1.00 92.88 87 ALA A N 1
ATOM 680 C CA . ALA A 1 87 ? -6.315 -5.260 -0.446 1.00 92.88 87 ALA A CA 1
ATOM 681 C C . ALA A 1 87 ? -7.789 -5.195 -0.001 1.00 92.88 87 ALA A C 1
ATOM 683 O O . ALA A 1 87 ? -8.386 -6.233 0.292 1.00 92.88 87 ALA A O 1
ATOM 684 N N . ILE A 1 88 ? -8.398 -4.000 -0.060 1.00 90.50 88 ILE A N 1
ATOM 685 C CA . ILE A 1 88 ? -9.822 -3.772 0.245 1.00 90.50 88 ILE A CA 1
ATOM 686 C C . ILE A 1 88 ? -10.712 -4.689 -0.599 1.00 90.50 88 ILE A C 1
ATOM 688 O O . ILE A 1 88 ? -11.609 -5.341 -0.070 1.00 90.50 88 ILE A O 1
ATOM 692 N N . SER A 1 89 ? -10.456 -4.786 -1.908 1.00 92.19 89 SER A N 1
ATOM 693 C CA . SER A 1 89 ? -11.270 -5.609 -2.811 1.00 92.19 89 SER A CA 1
ATOM 694 C C . SER A 1 89 ? -11.194 -7.111 -2.520 1.00 92.19 89 SER A C 1
ATOM 696 O O . SER A 1 89 ? -12.051 -7.859 -2.983 1.00 92.19 89 SER A O 1
ATOM 698 N N . ARG A 1 90 ? -10.209 -7.556 -1.728 1.00 93.62 90 ARG A N 1
ATOM 699 C CA . ARG A 1 90 ? -10.079 -8.939 -1.241 1.00 93.62 90 ARG A CA 1
ATOM 700 C C . ARG A 1 90 ? -10.596 -9.140 0.186 1.00 93.62 90 ARG A C 1
ATOM 702 O O . ARG A 1 90 ? -10.395 -10.209 0.756 1.00 93.62 90 ARG A O 1
ATOM 709 N N . GLY A 1 91 ? -11.251 -8.135 0.766 1.00 90.75 91 GLY A N 1
ATOM 710 C CA . GLY A 1 91 ? -11.892 -8.240 2.076 1.00 90.75 91 GLY A CA 1
ATOM 711 C C . GLY A 1 91 ? -10.936 -8.112 3.259 1.00 90.75 91 GLY A C 1
ATOM 712 O O . GLY A 1 91 ? -11.243 -8.612 4.344 1.00 90.75 91 GLY A O 1
ATOM 713 N N . SER A 1 92 ? -9.772 -7.481 3.083 1.00 92.69 92 SER A N 1
ATOM 714 C CA . SER A 1 92 ? -8.935 -7.144 4.234 1.00 92.69 92 SER A CA 1
ATOM 715 C C . SER A 1 92 ? -9.608 -6.081 5.113 1.00 92.69 92 SER A C 1
ATOM 717 O O . SER A 1 92 ? -10.385 -5.256 4.639 1.00 92.69 92 SER A O 1
ATOM 719 N N . LEU A 1 93 ? -9.319 -6.113 6.415 1.00 89.31 93 LEU A N 1
ATOM 720 C CA . LEU A 1 93 ? -9.800 -5.120 7.390 1.00 89.31 93 LEU A CA 1
ATOM 721 C C . LEU A 1 93 ? -8.891 -3.888 7.463 1.00 89.31 93 LEU A C 1
ATOM 723 O O . LEU A 1 93 ? -9.274 -2.843 7.991 1.00 89.31 93 LEU A O 1
ATOM 727 N N . GLY A 1 94 ? -7.658 -4.040 6.986 1.00 88.62 94 GLY A N 1
ATOM 728 C CA . GLY A 1 94 ? -6.663 -2.988 6.986 1.00 88.62 94 GLY A CA 1
ATOM 729 C C . GLY A 1 94 ? -5.474 -3.303 6.090 1.00 88.62 94 GLY A C 1
ATOM 730 O O . GLY A 1 94 ? -5.307 -4.429 5.610 1.00 88.62 94 GLY A O 1
ATOM 731 N N . SER A 1 95 ? -4.632 -2.302 5.884 1.00 92.25 95 SER A N 1
ATOM 732 C CA . SER A 1 95 ? -3.358 -2.412 5.197 1.00 92.25 95 SER A CA 1
ATOM 733 C C . SER A 1 95 ? -2.259 -1.594 5.878 1.00 92.25 95 SER A C 1
ATOM 735 O O . SER A 1 95 ? -2.500 -0.500 6.385 1.00 92.25 95 SER A O 1
ATOM 737 N N . ILE A 1 96 ? -1.039 -2.124 5.880 1.00 93.38 96 ILE A N 1
ATOM 738 C CA . ILE A 1 96 ? 0.169 -1.459 6.369 1.00 93.38 96 ILE A CA 1
ATOM 739 C C . ILE A 1 96 ? 1.183 -1.434 5.229 1.00 93.38 96 ILE A C 1
ATOM 741 O O . ILE A 1 96 ? 1.586 -2.482 4.725 1.00 93.38 96 ILE A O 1
ATOM 745 N N . LEU A 1 97 ? 1.607 -0.236 4.843 1.00 92.81 97 LEU A N 1
ATOM 746 C CA . LEU A 1 97 ? 2.661 -0.008 3.870 1.00 92.81 97 LEU A CA 1
ATOM 747 C C . LEU A 1 97 ? 3.993 0.204 4.597 1.00 92.81 97 LEU A C 1
ATOM 749 O O . LEU A 1 97 ? 4.128 1.106 5.426 1.00 92.81 97 LEU A O 1
ATOM 753 N N . ILE A 1 98 ? 4.981 -0.619 4.250 1.00 92.50 98 ILE A N 1
ATOM 754 C CA . ILE A 1 98 ? 6.363 -0.525 4.723 1.00 92.50 98 ILE A CA 1
ATOM 755 C C . ILE A 1 98 ? 7.207 0.131 3.623 1.00 92.50 98 ILE A C 1
ATOM 757 O O . ILE A 1 98 ? 7.404 -0.482 2.569 1.00 92.50 98 ILE A O 1
ATOM 761 N N . PRO A 1 99 ? 7.703 1.366 3.808 1.00 88.56 99 PRO A N 1
ATOM 762 C CA . PRO A 1 99 ? 8.581 1.975 2.820 1.00 88.56 99 PRO A CA 1
ATOM 763 C C . PRO A 1 99 ? 9.909 1.223 2.721 1.00 88.56 99 PRO A C 1
ATOM 765 O O . PRO A 1 99 ? 10.504 0.865 3.737 1.00 88.56 99 PRO A O 1
ATOM 768 N N . LEU A 1 100 ? 10.380 0.983 1.498 1.00 84.44 100 LEU A N 1
ATOM 769 C CA . LEU A 1 100 ? 11.702 0.402 1.272 1.00 84.44 100 LEU A CA 1
ATOM 770 C C . LEU A 1 100 ? 12.806 1.440 1.541 1.00 84.44 100 LEU A C 1
ATOM 772 O O . LEU A 1 100 ? 12.587 2.627 1.291 1.00 84.44 100 LEU A O 1
ATOM 776 N N . PRO A 1 101 ? 14.009 1.021 1.986 1.00 70.81 101 PRO A N 1
ATOM 777 C CA . PRO A 1 101 ? 15.116 1.937 2.291 1.00 70.81 101 PRO A CA 1
ATOM 778 C C . PRO A 1 101 ? 15.506 2.844 1.118 1.00 70.81 101 PRO A C 1
ATOM 780 O O . PRO A 1 101 ? 15.882 3.992 1.310 1.00 70.81 101 PRO A O 1
ATOM 783 N N . GLU A 1 102 ? 15.368 2.347 -0.107 1.00 65.44 102 GLU A N 1
ATOM 784 C CA . GLU A 1 102 ? 15.650 3.089 -1.341 1.00 65.44 102 GLU A CA 1
ATOM 785 C C . GLU A 1 102 ? 14.615 4.187 -1.620 1.00 65.44 102 GLU A C 1
ATOM 787 O O . GLU A 1 102 ? 14.931 5.180 -2.261 1.00 65.44 102 GLU A O 1
ATOM 792 N N . ALA A 1 103 ? 13.387 4.034 -1.113 1.00 57.34 103 ALA A N 1
ATOM 793 C CA . ALA A 1 103 ? 12.386 5.096 -1.107 1.00 57.34 103 ALA A CA 1
ATOM 794 C C . ALA A 1 103 ? 12.619 6.091 0.043 1.00 57.34 103 ALA A C 1
ATOM 796 O O . ALA A 1 103 ? 12.066 7.185 0.018 1.00 57.34 103 ALA A O 1
ATOM 797 N N . ALA A 1 104 ? 13.450 5.750 1.035 1.00 56.66 104 ALA A N 1
ATOM 798 C CA . ALA A 1 104 ? 13.797 6.598 2.172 1.00 56.66 104 ALA A CA 1
ATOM 799 C C . ALA A 1 104 ? 14.928 7.597 1.852 1.00 56.66 104 ALA A C 1
ATOM 801 O O . ALA A 1 104 ? 15.748 7.915 2.716 1.00 56.66 104 ALA A O 1
ATOM 802 N N . GLU A 1 105 ? 14.975 8.123 0.622 1.00 60.75 105 GLU A N 1
ATOM 803 C CA . GLU A 1 105 ? 15.830 9.268 0.312 1.00 60.75 105 GLU A CA 1
ATOM 804 C C . GLU A 1 105 ? 15.491 10.462 1.221 1.00 60.75 105 GLU A C 1
ATOM 806 O O . GLU A 1 105 ? 14.361 10.622 1.707 1.00 60.75 105 GLU A O 1
ATOM 811 N N . ALA A 1 106 ? 16.486 11.323 1.453 1.00 56.50 106 ALA A N 1
ATOM 812 C CA . ALA A 1 106 ? 16.355 12.502 2.299 1.00 56.50 106 ALA A CA 1
ATOM 813 C C . ALA A 1 106 ? 15.215 13.409 1.798 1.00 56.50 106 ALA A C 1
ATOM 815 O O . ALA A 1 106 ? 15.370 14.174 0.851 1.00 56.50 106 ALA A O 1
ATOM 816 N N . GLY A 1 107 ? 14.055 13.323 2.452 1.00 70.38 107 GLY A N 1
ATOM 817 C CA . GLY A 1 107 ? 12.872 14.116 2.123 1.00 70.38 107 GLY A CA 1
ATOM 818 C C . GLY A 1 107 ? 11.608 13.312 1.825 1.00 70.38 107 GLY A C 1
ATOM 819 O O . GLY A 1 107 ? 10.535 13.908 1.898 1.00 70.38 107 GLY A O 1
ATOM 820 N N . PHE A 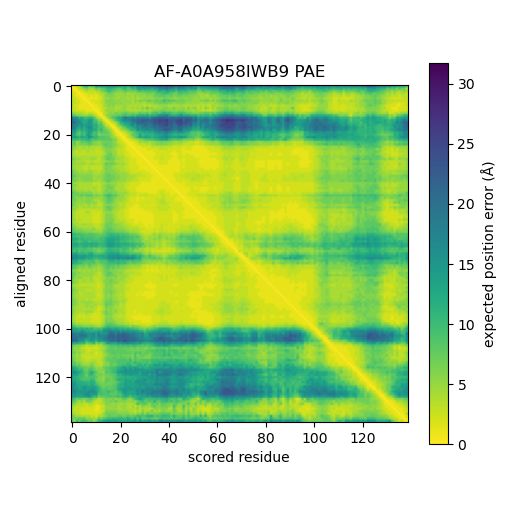1 108 ? 11.680 11.994 1.585 1.00 77.81 108 PHE A N 1
ATOM 821 C CA . PHE A 1 108 ? 10.484 11.161 1.373 1.00 77.81 108 PHE A CA 1
ATOM 822 C C . PHE A 1 108 ? 9.507 11.284 2.544 1.00 77.81 108 PHE A C 1
ATOM 824 O O . PHE A 1 108 ? 8.365 11.699 2.357 1.00 77.81 108 PHE A O 1
ATOM 831 N N . TRP A 1 109 ? 9.985 11.027 3.766 1.00 82.50 109 TRP A N 1
ATOM 832 C CA . TRP A 1 109 ? 9.161 11.113 4.973 1.00 82.50 109 TRP A CA 1
ATOM 833 C C . TRP A 1 109 ? 8.576 12.513 5.177 1.00 82.50 109 TRP A C 1
ATOM 835 O O . TRP A 1 109 ? 7.389 12.659 5.441 1.00 82.50 109 TRP A O 1
ATOM 845 N N . GLN A 1 110 ? 9.379 13.560 4.970 1.00 82.75 110 GLN A N 1
ATOM 846 C CA . GLN A 1 110 ? 8.918 14.946 5.096 1.00 82.75 110 GLN A CA 1
ATOM 847 C C . GLN A 1 110 ? 7.877 15.306 4.030 1.00 82.75 110 GLN A C 1
ATOM 849 O O . GLN A 1 110 ? 6.924 16.031 4.308 1.00 82.75 110 GLN A O 1
ATOM 854 N N . SER A 1 111 ? 8.021 14.780 2.813 1.00 81.50 111 SER A N 1
ATOM 855 C CA . SER A 1 111 ? 7.033 14.957 1.753 1.00 81.50 111 SER A CA 1
ATOM 856 C C . SER A 1 111 ? 5.720 14.259 2.093 1.00 81.50 111 SER A C 1
ATOM 858 O O . SER A 1 111 ? 4.672 14.891 1.997 1.00 81.50 111 SER A O 1
ATOM 860 N N . ARG A 1 112 ? 5.776 13.005 2.564 1.00 82.06 112 ARG A N 1
ATOM 861 C CA . ARG A 1 112 ? 4.587 12.254 2.994 1.00 82.06 112 ARG A CA 1
ATOM 862 C C . ARG A 1 112 ? 3.917 12.921 4.188 1.00 82.06 112 ARG A C 1
ATOM 864 O O . ARG A 1 112 ? 2.713 13.124 4.171 1.00 82.06 112 ARG A O 1
ATOM 871 N N . ARG A 1 113 ? 4.681 13.387 5.177 1.00 83.31 113 ARG A N 1
ATOM 872 C CA . ARG A 1 113 ? 4.138 14.173 6.294 1.00 83.31 113 ARG A CA 1
ATOM 873 C C . ARG A 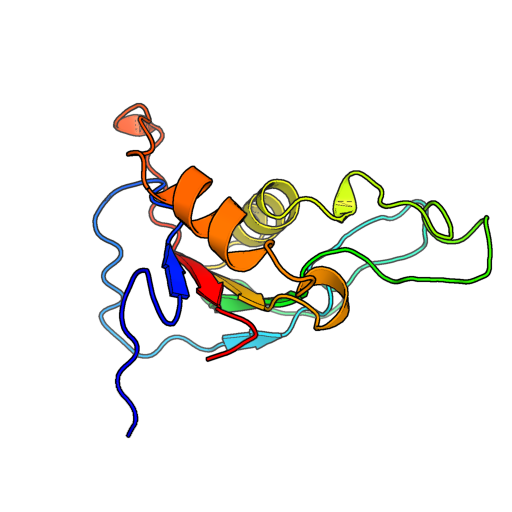1 113 ? 3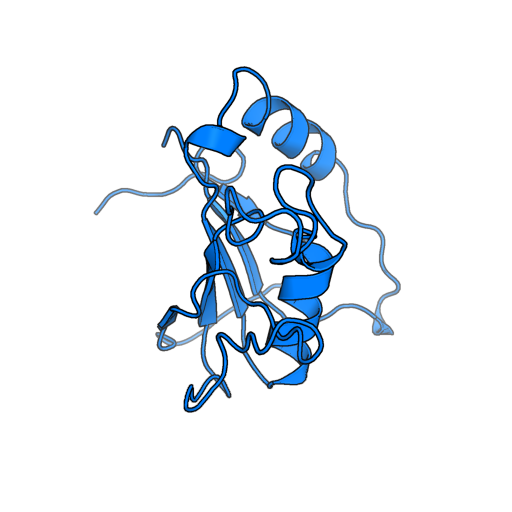.371 15.404 5.823 1.00 83.31 113 ARG A C 1
ATOM 875 O O . ARG A 1 113 ? 2.317 15.678 6.375 1.00 83.31 113 ARG A O 1
ATOM 882 N N . ARG A 1 114 ? 3.874 16.141 4.824 1.00 81.62 114 ARG A N 1
ATOM 883 C CA . ARG A 1 114 ? 3.170 17.311 4.265 1.00 81.62 114 ARG A CA 1
ATOM 884 C C . ARG A 1 114 ? 1.900 16.928 3.517 1.00 81.62 114 ARG A C 1
ATOM 886 O O . ARG A 1 114 ? 0.891 17.602 3.672 1.00 81.62 114 ARG A O 1
ATOM 893 N N . GLU A 1 115 ? 1.952 15.866 2.723 1.00 75.88 115 GLU A N 1
ATOM 894 C CA . GLU A 1 115 ? 0.795 15.349 1.988 1.00 75.88 115 GLU A CA 1
ATOM 895 C C . GLU A 1 115 ? -0.325 14.911 2.947 1.00 75.88 115 GLU A C 1
ATOM 897 O O . GLU A 1 115 ? -1.485 15.247 2.740 1.00 75.88 115 GLU A O 1
ATOM 902 N N . PHE A 1 116 ? 0.041 14.281 4.066 1.00 73.38 116 PHE A N 1
ATOM 903 C CA . PHE A 1 116 ? -0.880 13.798 5.099 1.00 73.38 116 PHE A CA 1
ATOM 904 C C . PHE A 1 116 ? -1.166 14.823 6.210 1.00 73.38 116 PHE A C 1
ATOM 906 O O . PHE A 1 116 ? -1.896 14.520 7.157 1.00 73.38 116 PHE A O 1
ATOM 913 N N . ALA A 1 117 ? -0.582 16.026 6.136 1.00 72.50 117 ALA A N 1
ATOM 914 C CA . ALA A 1 117 ? -0.833 17.096 7.103 1.00 72.50 117 ALA A CA 1
ATOM 915 C C . ALA A 1 117 ? -2.228 17.707 6.927 1.00 72.50 117 ALA A C 1
ATOM 917 O O . ALA A 1 117 ? -2.774 18.278 7.871 1.00 72.50 117 ALA A O 1
ATOM 918 N N . PHE A 1 118 ? -2.793 17.594 5.724 1.00 65.31 118 PHE A N 1
ATOM 919 C CA . PHE A 1 118 ? -4.128 18.077 5.411 1.00 65.31 118 PHE A CA 1
ATOM 920 C C . PHE A 1 118 ? -5.175 16.985 5.631 1.00 65.31 118 PHE A C 1
ATOM 922 O O . PHE A 1 118 ? -4.896 15.788 5.584 1.00 65.31 118 PHE A O 1
ATOM 929 N N . GLU A 1 119 ? -6.401 17.411 5.907 1.00 62.25 119 GLU A N 1
ATOM 930 C CA . GLU A 1 119 ? -7.528 16.504 6.085 1.00 62.25 119 GLU A CA 1
ATOM 931 C C . GLU A 1 119 ? -7.964 15.925 4.735 1.00 62.25 119 GLU A C 1
ATOM 933 O O . GLU A 1 119 ? -8.132 16.652 3.754 1.00 62.25 119 GLU A O 1
ATOM 938 N N . GLU A 1 120 ? -8.178 14.610 4.688 1.00 64.44 120 GLU A N 1
ATOM 939 C CA . GLU A 1 120 ? -8.793 13.957 3.536 1.00 64.44 120 GLU A CA 1
ATOM 940 C C . GLU A 1 120 ? -10.306 14.212 3.581 1.00 64.44 120 GLU A C 1
ATOM 942 O O . GLU A 1 120 ? -11.021 13.694 4.442 1.00 64.44 120 GLU A O 1
ATOM 947 N N . ILE A 1 121 ? -10.812 15.045 2.668 1.00 65.62 121 ILE A N 1
ATOM 948 C CA . ILE A 1 121 ? -12.248 15.326 2.571 1.00 65.62 121 ILE A CA 1
ATOM 949 C C . ILE A 1 121 ? -12.881 14.275 1.661 1.00 65.62 121 ILE A C 1
ATOM 951 O O . ILE A 1 121 ? -12.706 14.299 0.444 1.00 65.62 121 ILE A O 1
ATOM 955 N N . THR A 1 122 ? -13.656 13.369 2.254 1.00 68.25 122 THR A N 1
ATOM 956 C CA . THR A 1 122 ? -14.475 12.393 1.526 1.00 68.25 122 THR A CA 1
ATOM 957 C C . THR A 1 122 ? -15.957 12.592 1.828 1.00 68.25 122 THR A C 1
ATOM 959 O O . THR A 1 122 ? -16.342 13.146 2.859 1.00 68.25 122 THR A O 1
ATOM 962 N N . LEU A 1 123 ? -16.817 12.140 0.917 1.00 69.75 123 LEU A N 1
ATOM 963 C CA . LEU A 1 123 ? -18.256 12.127 1.159 1.00 69.75 123 LEU A CA 1
ATOM 964 C C . LEU A 1 123 ? -18.565 11.106 2.258 1.00 69.75 123 LEU A C 1
ATOM 966 O O . LEU A 1 123 ? -18.009 10.012 2.266 1.00 69.75 123 LEU A O 1
ATOM 970 N N . ALA A 1 124 ? -19.488 11.430 3.165 1.00 64.62 124 ALA A N 1
ATOM 971 C CA . ALA A 1 124 ? -19.782 10.589 4.330 1.00 64.62 124 ALA A CA 1
ATOM 972 C C . ALA A 1 124 ? -20.182 9.141 3.975 1.00 64.62 124 ALA A C 1
ATOM 974 O O . ALA A 1 124 ? -19.893 8.221 4.729 1.00 64.62 124 ALA A O 1
ATOM 975 N N . TYR A 1 125 ? -20.806 8.925 2.813 1.00 63.22 125 TYR A N 1
ATOM 976 C CA . TYR A 1 125 ? -21.171 7.591 2.318 1.00 63.22 125 TYR A CA 1
ATOM 977 C C . TYR A 1 125 ? -20.022 6.851 1.609 1.00 63.22 125 TYR A C 1
ATOM 979 O O . TYR A 1 125 ? -20.141 5.664 1.325 1.00 63.22 125 TYR A O 1
ATOM 987 N N . ALA A 1 126 ? -18.936 7.555 1.285 1.00 59.97 126 ALA A N 1
ATOM 988 C CA . ALA A 1 126 ? -17.727 7.022 0.660 1.00 59.97 126 ALA A CA 1
ATOM 989 C C . ALA A 1 126 ? -16.601 6.779 1.683 1.00 59.97 126 ALA A C 1
ATOM 991 O O . ALA A 1 126 ? -15.519 6.327 1.312 1.00 59.97 126 ALA A O 1
ATOM 992 N N . ALA A 1 127 ? -16.849 7.081 2.962 1.00 60.81 127 ALA A N 1
ATOM 993 C CA . ALA A 1 127 ? -15.957 6.773 4.068 1.00 60.81 127 ALA A CA 1
ATOM 994 C C . ALA A 1 127 ? -15.774 5.253 4.177 1.00 60.81 127 ALA A C 1
ATOM 996 O O . ALA A 1 127 ? -16.719 4.526 4.487 1.00 60.81 127 ALA A O 1
ATOM 997 N N . SER A 1 128 ? -14.560 4.768 3.926 1.00 59.72 128 SER A N 1
ATOM 998 C CA . SER A 1 128 ? -14.233 3.362 4.130 1.00 59.72 128 SER A CA 1
ATOM 999 C C . SER A 1 128 ? -13.975 3.109 5.619 1.00 59.72 128 SER A C 1
ATOM 1001 O O . SER A 1 128 ? -13.462 3.965 6.332 1.00 59.72 128 SER A O 1
ATOM 1003 N N . SER A 1 129 ? -14.316 1.929 6.127 1.00 64.31 129 SER A N 1
ATOM 1004 C CA . SER A 1 129 ? -13.889 1.504 7.469 1.00 64.31 129 SER A CA 1
ATOM 1005 C C . SER A 1 129 ? -12.499 0.855 7.452 1.00 64.31 129 SER A C 1
ATOM 1007 O O . SER A 1 129 ? -12.158 0.113 8.371 1.00 64.31 129 SER A O 1
ATOM 1009 N N . HIS A 1 130 ? -11.723 1.065 6.385 1.00 72.12 130 HIS A N 1
ATOM 1010 C CA . HIS A 1 130 ? -10.471 0.361 6.141 1.00 72.12 130 HIS A CA 1
ATOM 1011 C C . HIS A 1 130 ? -9.300 1.074 6.811 1.00 72.12 130 HIS A C 1
ATOM 1013 O O . HIS A 1 130 ? -9.020 2.236 6.517 1.00 72.12 130 HIS A O 1
ATOM 1019 N N . LEU A 1 131 ? -8.586 0.372 7.694 1.00 78.88 131 LEU A N 1
ATOM 1020 C CA . LEU A 1 131 ? -7.372 0.908 8.309 1.00 78.88 131 LEU A CA 1
ATOM 1021 C C . LEU A 1 131 ? -6.261 0.984 7.259 1.00 78.88 131 LEU A C 1
ATOM 1023 O O . LEU A 1 131 ? -5.929 -0.043 6.683 1.00 78.88 131 LEU A O 1
ATOM 1027 N N . ASN A 1 132 ? -5.620 2.132 7.043 1.00 81.75 132 ASN A N 1
ATOM 1028 C CA . ASN A 1 132 ? -4.443 2.184 6.174 1.00 81.75 132 ASN A CA 1
ATOM 1029 C C . ASN A 1 132 ? -3.316 3.025 6.780 1.00 81.75 132 ASN A C 1
ATOM 1031 O O . ASN A 1 132 ? -3.475 4.221 7.019 1.00 81.75 132 ASN A O 1
ATOM 1035 N N . VAL A 1 133 ? -2.190 2.367 7.057 1.00 86.38 133 VAL A N 1
ATOM 1036 C CA . VAL A 1 133 ? -1.050 2.925 7.791 1.00 86.38 133 VAL A CA 1
ATOM 1037 C C . VAL A 1 133 ? 0.210 2.869 6.933 1.00 86.38 133 VAL A C 1
ATOM 1039 O O . VAL A 1 133 ? 0.500 1.843 6.328 1.00 86.38 133 VAL A O 1
ATOM 1042 N N . MET A 1 134 ? 0.999 3.940 6.929 1.00 85.88 134 MET A N 1
ATOM 1043 C CA . MET A 1 134 ? 2.355 3.971 6.376 1.00 85.88 134 MET A CA 1
ATOM 1044 C C . MET A 1 134 ? 3.359 4.158 7.511 1.00 85.88 134 MET A C 1
ATOM 1046 O O . MET A 1 134 ? 3.227 5.096 8.292 1.00 85.88 134 MET A O 1
ATOM 1050 N N . LEU A 1 135 ? 4.367 3.292 7.600 1.00 87.44 135 LEU A N 1
ATOM 1051 C CA . LEU A 1 135 ? 5.404 3.402 8.630 1.00 87.44 135 LEU A CA 1
ATOM 1052 C C . LEU A 1 135 ? 6.492 4.403 8.234 1.00 87.44 135 LEU A C 1
ATOM 1054 O O . LEU A 1 135 ? 6.824 4.527 7.056 1.00 87.44 135 LEU A O 1
ATOM 1058 N N . ASN A 1 136 ? 7.080 5.086 9.213 1.00 86.38 136 ASN A N 1
ATOM 1059 C CA . ASN A 1 136 ? 8.299 5.856 9.006 1.00 86.38 136 ASN A CA 1
ATOM 1060 C C . ASN A 1 136 ? 9.486 4.888 8.840 1.00 86.38 136 ASN A C 1
ATOM 1062 O O . ASN A 1 136 ? 9.768 4.124 9.762 1.00 86.38 136 ASN A O 1
ATOM 1066 N N . PRO A 1 137 ? 10.218 4.917 7.713 1.00 80.62 137 PRO A N 1
ATOM 1067 C CA . PRO A 1 137 ? 11.366 4.034 7.508 1.00 80.62 137 PRO A CA 1
ATOM 1068 C C . PRO A 1 137 ? 12.562 4.339 8.426 1.00 80.62 137 PRO A C 1
ATOM 1070 O O . PRO A 1 137 ? 13.469 3.518 8.518 1.00 80.62 137 PRO A O 1
ATOM 1073 N N . ALA A 1 138 ? 12.592 5.511 9.069 1.00 79.50 138 ALA A N 1
ATOM 1074 C CA . ALA A 1 138 ? 13.670 5.940 9.962 1.00 79.50 138 ALA A CA 1
ATOM 1075 C C . ALA A 1 138 ? 13.350 5.770 11.460 1.00 79.50 138 ALA A C 1
ATOM 1077 O O . ALA A 1 138 ? 14.175 6.156 12.289 1.00 79.50 138 ALA A O 1
ATOM 1078 N N . ALA A 1 139 ? 12.157 5.267 11.797 1.00 72.56 139 ALA A N 1
ATOM 1079 C CA . ALA A 1 139 ? 11.698 5.113 13.176 1.00 72.56 139 ALA A CA 1
ATOM 1080 C C . ALA A 1 139 ? 12.298 3.893 13.879 1.00 72.56 139 ALA A C 1
ATOM 1082 O O . ALA A 1 139 ? 12.457 2.819 13.261 1.00 72.56 139 ALA A O 1
#

Mean predicted aligned error: 6.81 Å

Secondary structure (DSSP, 8-state):
-----BTTTEEE---SS-----S---EEE-TT--EEGGGTEETTTT---TTSEEEEESS----S-TTSTBTTB--GGG-HHHHHHHHHTTT-SEEEEE--GGG--TTHHHHHHHHTTS-----TTT----EEEEE-TT-

Nearest PDB structures (foldseek):
  2or4-assembly1_A  TM=7.238E-01  e=3.059E-02  Homo sapiens
  8bow-assembly1_A  TM=7.235E-01  e=4.269E-02  Homo sapiens
  4evz-assembly2_B  TM=4.701E-01  e=3.476E+00  synthetic construct
  1kj8-assembly1_B  TM=2.117E-01  e=1.119E+00  Escherichia coli

Sequence (139 aa):
MRDFELGEDYLLFKSGAQTYVPQPVPLVFAGYGIVAPEFDYNDYQNLAVEGKIVVYFSGEPRSNDPQYFAGGAETIYASPEAKARLAISRGSLGSILIPLPEAAEAGFWQSRRREFAFEEITLAYAASSHLNVMLNPAA

Solvent-accessible surface area (backbone atoms only — not comparable to full-atom values): 8216 Å² total; per-residue (Å²): 135,86,87,81,46,83,77,68,35,29,46,68,60,62,52,47,60,86,73,77,73,96,60,95,65,56,74,42,80,23,62,46,44,42,78,41,76,94,64,77,38,53,44,58,68,96,52,90,43,60,71,18,32,39,33,22,36,49,42,63,84,76,40,93,48,65,82,43,74,52,10,88,50,84,55,77,65,29,38,68,66,56,30,49,52,56,43,48,76,53,45,27,50,24,37,37,38,42,54,44,75,86,63,58,47,98,53,43,67,60,50,50,47,58,67,64,68,54,83,65,87,70,56,83,89,69,41,38,72,51,42,36,36,37,48,39,78,88,99

Radius of gyration: 15.52 Å; Cα contacts (8 Å, |Δi|>4): 242; chains: 1; bounding box: 39×37×44 Å

pLDDT: mean 82.77, std 12.27, range [52.69, 97.62]

Foldseek 3Di:
DDDADDLPFKDWPQQADDQDDPDDFAEDEQEALDDDVQQVDGSCVVPQAARHEYEYEAFDDAACPCSRANHHDTDPSNDPVVSQVSSVVNHHQEYEYEYDVVCVPDCNSVVVSVVRVDDDDDDNVRRDSYIYMYGDNVD